Protein AF-A0A536W7K6-F1 (afdb_monomer_lite)

Radius of gyration: 17.2 Å; chains: 1; bounding box: 41×28×46 Å

pLDDT: mean 93.37, std 6.28, range [61.53, 98.12]

Structure (mmCIF, N/CA/C/O backbone):
data_AF-A0A536W7K6-F1
#
_entry.id   AF-A0A536W7K6-F1
#
loop_
_atom_site.group_PDB
_atom_site.id
_atom_site.type_symbol
_atom_site.label_atom_id
_atom_site.label_alt_id
_atom_site.label_comp_id
_atom_site.label_asym_id
_atom_site.label_entity_id
_atom_site.label_seq_id
_atom_site.pdbx_PDB_ins_code
_atom_site.Cartn_x
_atom_site.Cartn_y
_atom_site.Cartn_z
_atom_site.occupancy
_atom_site.B_iso_or_equiv
_atom_site.auth_seq_id
_atom_site.auth_comp_id
_atom_site.auth_asym_id
_atom_site.auth_atom_id
_atom_site.pdbx_PDB_model_num
ATOM 1 N N . HIS A 1 1 ? -2.078 0.743 6.842 1.00 94.00 1 HIS A N 1
ATOM 2 C CA . HIS A 1 1 ? -2.054 1.680 5.688 1.00 94.00 1 HIS A CA 1
ATOM 3 C C . HIS A 1 1 ? -2.053 0.943 4.348 1.00 94.00 1 HIS A C 1
ATOM 5 O O . HIS A 1 1 ? -0.977 0.679 3.821 1.00 94.00 1 HIS A O 1
ATOM 11 N N . PRO A 1 2 ? -3.224 0.587 3.786 1.00 92.44 2 PRO A N 1
ATOM 12 C CA . PRO A 1 2 ? -3.302 -0.303 2.617 1.00 92.44 2 PRO A CA 1
ATOM 13 C C . PRO A 1 2 ? -2.563 0.212 1.373 1.00 92.44 2 PRO A C 1
ATOM 15 O O . PRO A 1 2 ? -1.829 -0.543 0.748 1.00 92.44 2 PRO A O 1
ATOM 18 N N . ILE A 1 3 ? -2.690 1.505 1.054 1.00 95.25 3 ILE A N 1
ATOM 19 C CA . ILE A 1 3 ? -2.043 2.106 -0.127 1.00 95.25 3 ILE A CA 1
ATOM 20 C C . ILE A 1 3 ? -0.514 2.079 -0.001 1.00 95.25 3 ILE A C 1
ATOM 22 O O . ILE A 1 3 ? 0.168 1.642 -0.921 1.00 95.25 3 ILE A O 1
ATOM 26 N N . LEU A 1 4 ? 0.031 2.501 1.146 1.00 97.50 4 LEU A N 1
ATOM 27 C CA . LEU A 1 4 ? 1.482 2.508 1.363 1.00 97.50 4 LEU A CA 1
ATOM 28 C C . LEU A 1 4 ? 2.072 1.096 1.337 1.00 97.50 4 LEU A C 1
ATOM 30 O O . LEU A 1 4 ? 3.132 0.903 0.756 1.00 97.50 4 LEU A O 1
ATOM 34 N N . TRP A 1 5 ? 1.378 0.099 1.892 1.00 97.62 5 TRP A N 1
ATOM 35 C CA . TRP A 1 5 ? 1.808 -1.295 1.751 1.00 97.62 5 TRP A CA 1
ATOM 36 C C . TRP A 1 5 ? 1.745 -1.786 0.305 1.00 97.62 5 TRP A C 1
ATOM 38 O O . TRP A 1 5 ? 2.654 -2.494 -0.115 1.00 97.62 5 TRP A O 1
ATOM 48 N N . GLY A 1 6 ? 0.740 -1.371 -0.473 1.00 96.50 6 GLY A N 1
ATOM 49 C CA . GLY A 1 6 ? 0.689 -1.643 -1.911 1.00 96.50 6 GLY A CA 1
ATOM 50 C C . GLY A 1 6 ? 1.916 -1.100 -2.648 1.00 96.50 6 GLY A C 1
ATOM 51 O O . GLY A 1 6 ? 2.555 -1.836 -3.393 1.00 96.50 6 GLY A O 1
ATOM 52 N N . ILE A 1 7 ? 2.301 0.151 -2.372 1.00 97.69 7 ILE A N 1
ATOM 53 C CA . ILE A 1 7 ? 3.499 0.780 -2.951 1.00 97.69 7 ILE A CA 1
ATOM 54 C C . ILE A 1 7 ? 4.777 0.080 -2.473 1.00 97.69 7 ILE A C 1
ATOM 56 O O . ILE A 1 7 ? 5.655 -0.194 -3.283 1.00 97.69 7 ILE A O 1
ATOM 60 N N . ALA A 1 8 ? 4.885 -0.239 -1.181 1.00 97.88 8 ALA A N 1
ATOM 61 C CA . ALA A 1 8 ? 6.055 -0.915 -0.626 1.00 97.88 8 ALA A CA 1
ATOM 62 C C . ALA A 1 8 ? 6.261 -2.303 -1.255 1.00 97.88 8 ALA A C 1
ATOM 64 O O . ALA A 1 8 ? 7.363 -2.621 -1.691 1.00 97.88 8 ALA A O 1
ATOM 65 N N . LEU A 1 9 ? 5.201 -3.112 -1.357 1.00 97.06 9 LEU A N 1
ATOM 66 C CA . LEU A 1 9 ? 5.263 -4.439 -1.976 1.00 97.06 9 LEU A CA 1
ATOM 67 C C . LEU A 1 9 ? 5.579 -4.351 -3.472 1.00 97.06 9 LEU A C 1
ATOM 69 O O . LEU A 1 9 ? 6.441 -5.081 -3.956 1.00 97.06 9 LEU A O 1
ATOM 73 N N . TRP A 1 10 ? 4.934 -3.428 -4.189 1.00 95.75 10 TRP A N 1
ATOM 74 C CA . TRP A 1 10 ? 5.232 -3.156 -5.595 1.00 95.75 10 TRP A CA 1
ATOM 75 C C . TRP A 1 10 ? 6.708 -2.792 -5.791 1.00 95.75 10 TRP A C 1
ATOM 77 O O . TRP A 1 10 ? 7.388 -3.428 -6.595 1.00 95.75 10 TRP A O 1
ATOM 87 N N . ALA A 1 11 ? 7.224 -1.836 -5.016 1.00 96.81 11 ALA A N 1
ATOM 88 C CA . ALA A 1 11 ? 8.609 -1.392 -5.104 1.00 96.81 11 ALA A CA 1
ATOM 89 C C . ALA A 1 11 ? 9.596 -2.518 -4.762 1.00 96.81 11 ALA A C 1
ATOM 91 O O . ALA A 1 11 ? 10.586 -2.697 -5.465 1.00 96.81 11 ALA A O 1
ATOM 92 N N . ALA A 1 12 ? 9.309 -3.317 -3.730 1.00 96.56 12 ALA A N 1
ATOM 93 C CA . ALA A 1 12 ? 10.141 -4.455 -3.349 1.00 96.56 12 ALA A CA 1
ATOM 94 C C . ALA A 1 12 ? 10.234 -5.503 -4.468 1.00 96.56 12 ALA A C 1
ATOM 96 O O . ALA A 1 12 ? 11.331 -5.936 -4.809 1.00 96.56 12 ALA A O 1
ATOM 97 N N . VAL A 1 13 ? 9.104 -5.874 -5.081 1.00 95.12 13 VAL A N 1
ATOM 98 C CA . VAL A 1 13 ? 9.093 -6.832 -6.199 1.00 95.12 13 VAL A CA 1
ATOM 99 C C . VAL A 1 13 ? 9.867 -6.284 -7.400 1.00 95.12 13 VAL A C 1
ATOM 101 O O . VAL A 1 13 ? 10.648 -7.018 -8.004 1.00 95.12 13 VAL A O 1
ATOM 104 N N . HIS A 1 14 ? 9.723 -4.996 -7.723 1.00 92.94 14 HIS A N 1
ATOM 105 C CA . HIS A 1 14 ? 10.470 -4.382 -8.827 1.00 92.94 14 HIS A CA 1
ATOM 106 C C . HIS A 1 14 ? 11.972 -4.347 -8.558 1.00 92.94 14 HIS A C 1
ATOM 108 O O . HIS A 1 14 ? 12.757 -4.620 -9.462 1.00 92.94 14 HIS A O 1
ATOM 114 N N . LEU A 1 15 ? 12.366 -4.082 -7.313 1.00 94.19 15 LEU A N 1
ATOM 115 C CA . LEU A 1 15 ? 13.763 -4.087 -6.907 1.00 94.19 15 LEU A CA 1
ATOM 116 C C . LEU A 1 15 ? 14.388 -5.485 -7.008 1.00 94.19 15 LEU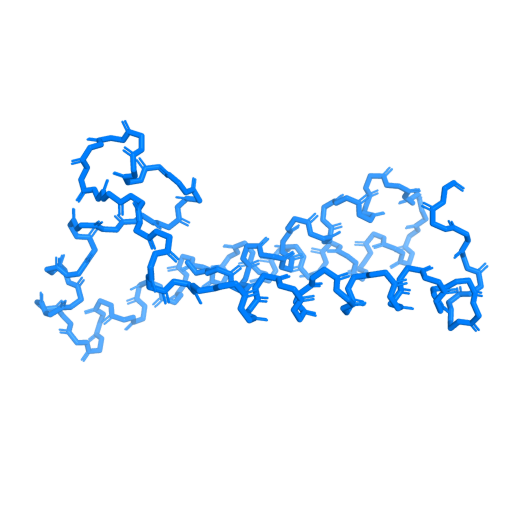 A C 1
ATOM 118 O O . LEU A 1 15 ? 15.517 -5.622 -7.460 1.00 94.19 15 LEU A O 1
ATOM 122 N N . ILE A 1 16 ? 13.644 -6.530 -6.639 1.00 92.50 16 ILE A N 1
ATOM 123 C CA . ILE A 1 16 ? 14.083 -7.924 -6.813 1.00 92.50 16 ILE A CA 1
ATOM 124 C C . ILE A 1 16 ? 14.190 -8.281 -8.304 1.00 92.50 16 ILE A C 1
ATOM 126 O O . ILE A 1 16 ? 15.082 -9.025 -8.702 1.00 92.50 16 ILE A O 1
ATOM 130 N N . SER A 1 17 ? 13.301 -7.738 -9.138 1.00 89.25 17 SER A N 1
ATOM 131 C CA . SER A 1 17 ? 13.237 -8.058 -10.571 1.00 89.25 17 SER A CA 1
ATOM 132 C C . SER A 1 17 ? 14.290 -7.330 -11.419 1.00 89.25 17 SER A C 1
ATOM 134 O O . SER A 1 17 ? 14.520 -7.711 -12.567 1.00 89.25 17 SER A O 1
ATOM 136 N N . ARG A 1 18 ? 14.915 -6.263 -10.902 1.00 83.12 18 ARG A N 1
ATOM 137 C CA . ARG A 1 18 ? 15.836 -5.387 -11.644 1.00 83.12 18 ARG A CA 1
ATOM 138 C C . ARG A 1 18 ? 17.085 -5.075 -10.822 1.00 83.12 18 ARG A C 1
ATOM 140 O O . ARG A 1 18 ? 17.005 -4.427 -9.787 1.00 83.12 18 ARG A O 1
ATOM 147 N N . GLY A 1 19 ? 18.252 -5.470 -11.329 1.00 81.12 19 GLY A N 1
ATOM 148 C CA . GLY A 1 19 ? 19.546 -5.272 -10.659 1.00 81.12 19 GLY A CA 1
ATOM 149 C C . GLY A 1 19 ? 20.317 -4.005 -11.048 1.00 81.12 19 GLY A C 1
ATOM 150 O O . GLY A 1 19 ? 21.511 -3.932 -10.773 1.00 81.12 19 GLY A O 1
ATOM 151 N N . ASP A 1 20 ? 19.697 -3.039 -11.732 1.00 90.81 20 ASP A N 1
ATOM 152 C CA . ASP A 1 20 ? 20.381 -1.820 -12.179 1.00 90.81 20 ASP A CA 1
ATOM 153 C C . ASP A 1 20 ? 20.273 -0.660 -11.170 1.00 90.81 20 ASP A C 1
ATOM 155 O O . ASP A 1 20 ? 19.341 -0.572 -10.367 1.00 90.81 20 ASP A O 1
ATOM 159 N N . THR A 1 21 ? 21.234 0.264 -11.228 1.00 94.56 21 THR A N 1
ATOM 160 C CA . THR A 1 21 ? 21.335 1.389 -10.286 1.00 94.56 21 THR A CA 1
ATOM 161 C C . THR A 1 21 ? 20.137 2.337 -10.351 1.00 94.56 21 THR A C 1
ATOM 163 O O . THR A 1 21 ? 19.733 2.876 -9.321 1.00 94.56 21 THR A O 1
ATOM 166 N N . ALA A 1 22 ? 19.548 2.549 -11.533 1.00 93.00 22 ALA A N 1
ATOM 167 C CA . ALA A 1 22 ? 18.400 3.443 -11.670 1.00 93.00 22 ALA A CA 1
ATOM 168 C C . ALA A 1 22 ? 17.172 2.849 -10.965 1.00 93.00 22 ALA A C 1
ATOM 170 O O . ALA A 1 22 ? 16.514 3.540 -10.185 1.00 93.00 22 ALA A O 1
ATOM 171 N N . SER A 1 23 ? 16.929 1.551 -11.160 1.00 91.88 23 SER A N 1
ATOM 172 C CA . SER A 1 23 ? 15.906 0.788 -10.442 1.00 91.88 23 SER A CA 1
ATOM 173 C C . SER A 1 23 ? 16.142 0.805 -8.929 1.00 91.88 23 SER A C 1
ATOM 175 O O . SER A 1 23 ? 15.203 1.042 -8.168 1.00 91.88 23 SER A O 1
ATOM 177 N N . LEU A 1 24 ? 17.392 0.638 -8.480 1.00 95.44 24 LEU A N 1
ATOM 178 C CA . LEU A 1 24 ? 17.743 0.697 -7.059 1.00 95.44 24 LEU A CA 1
ATOM 179 C C . LEU A 1 24 ? 17.370 2.038 -6.423 1.00 95.44 24 LEU A C 1
ATOM 181 O O . LEU A 1 24 ? 16.753 2.061 -5.360 1.00 95.44 24 LEU A O 1
ATOM 185 N N . ILE A 1 25 ? 17.707 3.152 -7.073 1.00 96.88 25 ILE A N 1
ATOM 186 C CA . ILE A 1 25 ? 17.399 4.491 -6.558 1.00 96.88 25 ILE A CA 1
ATOM 187 C C . ILE A 1 25 ? 15.887 4.733 -6.572 1.00 96.88 25 ILE A C 1
ATOM 189 O O . ILE A 1 25 ? 15.321 5.163 -5.566 1.00 96.88 25 ILE A O 1
ATOM 193 N N . PHE A 1 26 ? 15.224 4.438 -7.692 1.00 95.44 26 PHE A N 1
ATOM 194 C CA . PHE A 1 26 ? 13.802 4.711 -7.869 1.00 95.44 26 PHE A CA 1
ATOM 195 C C . PHE A 1 26 ? 12.939 3.854 -6.934 1.00 95.44 26 PHE A C 1
ATOM 197 O O . PHE A 1 26 ? 12.251 4.384 -6.059 1.00 95.44 26 PHE A O 1
ATOM 204 N N . PHE A 1 27 ? 13.007 2.527 -7.058 1.00 96.56 27 PHE A N 1
ATOM 205 C CA . PHE A 1 27 ? 12.191 1.625 -6.245 1.00 96.56 27 PHE A CA 1
ATOM 206 C C . PHE A 1 27 ? 12.662 1.586 -4.793 1.00 96.56 27 PHE A C 1
ATOM 208 O O . PHE A 1 27 ? 11.827 1.552 -3.892 1.00 96.56 27 PHE A O 1
ATOM 215 N N . GLY A 1 28 ? 13.970 1.667 -4.533 1.00 97.25 28 GLY A N 1
ATOM 216 C CA . GLY A 1 28 ? 14.494 1.759 -3.169 1.00 97.25 28 GLY A CA 1
ATOM 217 C C . GLY A 1 28 ? 14.002 3.013 -2.445 1.00 97.25 28 GLY A C 1
ATOM 218 O O . GLY A 1 28 ? 13.558 2.923 -1.299 1.00 97.25 28 GLY A O 1
ATOM 219 N N . GLY A 1 29 ? 13.979 4.164 -3.124 1.00 97.88 29 GLY A N 1
ATOM 220 C CA . GLY A 1 29 ? 13.411 5.402 -2.587 1.00 97.88 29 GLY A CA 1
ATOM 221 C C . GLY A 1 29 ? 11.927 5.264 -2.238 1.00 97.88 29 GLY A C 1
ATOM 222 O O . GLY A 1 29 ? 11.522 5.601 -1.123 1.00 97.88 29 GLY A O 1
ATOM 223 N N . PHE A 1 30 ? 11.122 4.702 -3.146 1.00 98.06 30 PHE A N 1
ATOM 224 C CA . PHE A 1 30 ? 9.703 4.434 -2.882 1.00 98.06 30 PHE A CA 1
ATOM 225 C C . PHE A 1 30 ? 9.488 3.433 -1.747 1.00 98.06 30 PHE A C 1
ATOM 227 O O . PHE A 1 30 ? 8.608 3.648 -0.914 1.00 98.06 30 PHE A O 1
ATOM 234 N N . LEU A 1 31 ? 10.292 2.370 -1.677 1.00 97.94 31 LEU A N 1
ATOM 235 C CA . LEU A 1 31 ? 10.213 1.365 -0.621 1.00 97.94 31 LEU A CA 1
ATOM 236 C C . LEU A 1 31 ? 10.500 1.987 0.749 1.00 97.94 31 LEU A C 1
ATOM 238 O O . LEU A 1 31 ? 9.707 1.816 1.675 1.00 97.94 31 LEU A O 1
ATOM 242 N N . LEU A 1 32 ? 11.590 2.752 0.864 1.00 98.12 32 LEU A N 1
ATOM 243 C CA . LEU A 1 32 ? 11.955 3.452 2.096 1.00 98.12 32 LEU A CA 1
ATOM 244 C C . LEU A 1 32 ? 10.874 4.451 2.510 1.00 98.12 32 LEU A C 1
ATOM 246 O O . LEU A 1 32 ? 10.452 4.451 3.669 1.00 98.12 32 LEU A O 1
ATOM 250 N N . LEU A 1 33 ? 10.395 5.270 1.571 1.00 98.06 33 LEU A N 1
ATOM 251 C CA . LEU A 1 33 ? 9.349 6.255 1.827 1.00 98.06 33 LEU A CA 1
ATOM 252 C C . LEU A 1 33 ? 8.051 5.586 2.289 1.00 98.06 33 LEU A C 1
ATOM 254 O O . LEU A 1 33 ? 7.469 6.004 3.288 1.00 98.06 33 LEU A O 1
ATOM 258 N N . ALA A 1 34 ? 7.599 4.547 1.588 1.00 98.06 34 ALA A N 1
ATOM 259 C CA . ALA A 1 34 ? 6.336 3.886 1.878 1.00 98.06 34 ALA A CA 1
ATOM 260 C C . ALA A 1 34 ? 6.386 3.113 3.201 1.00 98.06 34 ALA A C 1
ATOM 262 O O . ALA A 1 34 ? 5.498 3.290 4.038 1.00 98.06 34 ALA A O 1
ATOM 263 N N . ALA A 1 35 ? 7.442 2.325 3.433 1.00 97.31 35 ALA A N 1
ATOM 264 C CA . ALA A 1 35 ? 7.614 1.563 4.667 1.00 97.31 35 ALA A CA 1
ATOM 265 C C . ALA A 1 35 ? 7.705 2.491 5.888 1.00 97.31 35 ALA A C 1
ATOM 267 O O . ALA A 1 35 ? 6.938 2.336 6.843 1.00 97.31 35 ALA A O 1
ATOM 268 N N . SER A 1 36 ? 8.562 3.515 5.827 1.00 97.94 36 SER A N 1
ATOM 269 C CA . SER A 1 36 ? 8.714 4.504 6.905 1.00 97.94 36 SER A CA 1
ATOM 270 C C . SER A 1 36 ? 7.449 5.345 7.090 1.00 97.94 36 SER A C 1
ATOM 272 O O . SER A 1 36 ? 7.053 5.660 8.215 1.00 97.94 36 SER A O 1
ATOM 274 N N . GLY A 1 37 ? 6.787 5.679 5.981 1.00 97.50 37 GLY A N 1
ATOM 275 C CA . GLY A 1 37 ? 5.560 6.462 5.942 1.00 97.50 37 GLY A CA 1
ATOM 276 C C . GLY A 1 37 ? 4.431 5.822 6.738 1.00 97.50 37 GLY A C 1
ATOM 277 O O . GLY A 1 37 ? 3.706 6.540 7.421 1.00 97.50 37 GLY A O 1
ATOM 278 N N . THR A 1 38 ? 4.324 4.488 6.740 1.00 96.62 38 THR A N 1
ATOM 279 C CA . THR A 1 38 ? 3.301 3.795 7.539 1.00 96.62 38 THR A CA 1
ATOM 280 C C . THR A 1 38 ? 3.434 4.088 9.037 1.00 96.62 38 THR A C 1
ATOM 282 O O . THR A 1 38 ? 2.469 4.492 9.685 1.00 96.62 38 THR A O 1
ATOM 285 N N . VAL A 1 39 ? 4.652 3.980 9.575 1.00 96.31 39 VAL A N 1
ATOM 286 C CA . VAL A 1 39 ? 4.951 4.222 10.993 1.00 96.31 39 VAL A CA 1
ATOM 287 C C . VAL A 1 39 ? 4.820 5.705 11.332 1.00 96.31 39 VAL A C 1
ATOM 289 O O . VAL A 1 39 ? 4.281 6.069 12.379 1.00 96.31 39 VAL A O 1
ATOM 292 N N . LEU A 1 40 ? 5.301 6.584 10.450 1.00 97.25 40 LEU A N 1
ATOM 293 C CA . LEU A 1 40 ? 5.231 8.024 10.672 1.00 97.25 40 LEU A CA 1
ATOM 294 C C . LEU A 1 40 ? 3.783 8.531 10.654 1.00 97.25 40 LEU A C 1
ATOM 296 O O . LEU A 1 40 ? 3.427 9.388 11.463 1.00 97.25 40 LEU A O 1
ATOM 300 N N . GLN A 1 41 ? 2.934 7.985 9.779 1.00 96.50 41 GLN A N 1
ATOM 301 C CA . GLN A 1 41 ? 1.510 8.308 9.752 1.00 96.50 41 GLN A CA 1
ATOM 302 C C . GLN A 1 41 ? 0.794 7.857 11.024 1.00 96.50 41 GLN A C 1
ATOM 304 O O . GLN A 1 41 ? -0.000 8.635 11.547 1.00 96.50 41 GLN A O 1
ATOM 309 N N . ASP A 1 42 ? 1.095 6.668 11.554 1.00 95.94 42 ASP A N 1
ATOM 310 C CA . ASP A 1 42 ? 0.527 6.214 12.831 1.00 95.94 42 ASP A CA 1
ATOM 311 C C . ASP A 1 42 ? 0.915 7.151 13.976 1.00 95.94 42 ASP A C 1
ATOM 313 O O . ASP A 1 42 ? 0.048 7.635 14.700 1.00 95.94 42 ASP A O 1
ATOM 317 N N . ARG A 1 43 ? 2.203 7.502 14.083 1.00 96.25 43 ARG A N 1
ATOM 318 C CA . ARG A 1 43 ? 2.690 8.460 15.092 1.00 96.25 43 ARG A CA 1
ATOM 319 C C . ARG A 1 43 ? 2.035 9.830 14.955 1.00 96.25 43 ARG A C 1
ATOM 321 O O . ARG A 1 43 ? 1.729 10.477 15.953 1.00 96.25 43 ARG A O 1
ATOM 328 N N . ARG A 1 44 ? 1.838 10.297 13.721 1.00 96.75 44 ARG A N 1
ATOM 329 C CA . ARG A 1 44 ? 1.163 11.570 13.457 1.00 96.75 44 ARG A CA 1
ATOM 330 C C . ARG A 1 44 ? -0.305 11.504 13.882 1.00 96.75 44 ARG A C 1
ATOM 332 O O . ARG A 1 44 ? -0.779 12.449 14.501 1.00 96.75 44 ARG A O 1
ATOM 339 N N . LYS A 1 45 ? -1.020 10.420 13.568 1.00 95.75 45 LYS A N 1
ATOM 340 C CA . LYS A 1 45 ? -2.430 10.242 13.953 1.00 95.75 45 LYS A CA 1
ATOM 341 C C . LYS A 1 45 ? -2.598 10.152 15.465 1.00 95.75 45 LYS A C 1
ATOM 343 O O . LYS A 1 45 ? -3.443 10.858 15.999 1.00 95.75 45 LYS A O 1
ATOM 348 N N . ASP A 1 46 ? -1.739 9.401 16.145 1.00 95.81 46 ASP A N 1
ATOM 349 C CA . ASP A 1 46 ? -1.726 9.333 17.609 1.00 95.81 46 ASP A CA 1
ATOM 350 C C . ASP A 1 46 ? -1.554 10.726 18.239 1.00 95.81 46 ASP A C 1
ATOM 352 O O . ASP A 1 46 ? -2.294 11.101 19.139 1.00 95.81 46 ASP A O 1
ATOM 356 N N . ARG A 1 47 ? -0.676 11.570 17.684 1.00 96.38 47 ARG A N 1
ATOM 357 C CA . ARG A 1 47 ? -0.508 12.958 18.155 1.00 96.38 47 ARG A CA 1
ATOM 358 C C . ARG A 1 47 ? -1.690 13.881 17.846 1.00 96.38 47 ARG A C 1
ATOM 360 O O . ARG A 1 47 ? -1.925 14.810 18.607 1.00 96.38 47 ARG A O 1
ATOM 367 N N . MET A 1 48 ? -2.379 13.687 16.720 1.00 96.81 48 MET A N 1
ATOM 368 C CA . MET A 1 48 ? -3.444 14.597 16.266 1.00 96.81 48 MET A CA 1
ATOM 369 C C . MET A 1 48 ? -4.812 14.281 16.875 1.00 96.81 48 MET A C 1
ATOM 371 O O . MET A 1 48 ? -5.559 15.207 17.164 1.00 96.81 48 MET A O 1
ATOM 375 N N . ILE A 1 49 ? -5.155 12.997 17.024 1.00 95.25 49 ILE A N 1
ATOM 376 C CA . ILE A 1 49 ? -6.486 12.559 17.485 1.00 95.25 49 ILE A CA 1
ATOM 377 C C . ILE A 1 49 ? -6.429 11.611 18.698 1.00 95.25 49 ILE A C 1
ATOM 379 O O . ILE A 1 49 ? -7.471 11.172 19.177 1.00 95.25 49 ILE A O 1
ATOM 383 N N . GLY A 1 50 ? -5.232 11.304 19.217 1.00 94.12 50 GLY A N 1
ATOM 384 C CA . GLY A 1 50 ? -5.020 10.687 20.530 1.00 94.12 50 GLY A CA 1
ATOM 385 C C . GLY A 1 50 ? -5.870 9.450 20.792 1.00 94.12 50 GLY A C 1
ATOM 386 O O . GLY A 1 50 ? -5.741 8.428 20.118 1.00 94.12 50 GLY A O 1
ATOM 387 N N . VAL A 1 51 ? -6.758 9.562 21.781 1.00 95.75 51 VAL A N 1
ATOM 388 C CA . VAL A 1 51 ? -7.601 8.467 22.284 1.00 95.75 51 VAL A CA 1
ATOM 389 C C . VAL A 1 51 ? -8.425 7.802 21.178 1.00 95.75 51 VAL A C 1
ATOM 391 O O . VAL A 1 51 ? -8.548 6.577 21.170 1.00 95.75 51 VAL A O 1
ATOM 394 N N . ASP A 1 52 ? -8.950 8.566 20.219 1.00 95.88 52 ASP A N 1
ATOM 395 C CA . ASP A 1 52 ? -9.754 7.999 19.130 1.00 95.88 52 ASP A CA 1
ATOM 396 C C . ASP A 1 52 ? -8.897 7.160 18.177 1.00 95.88 52 ASP A C 1
ATOM 398 O O . ASP A 1 52 ? -9.308 6.075 17.752 1.00 95.88 52 ASP A O 1
ATOM 402 N N . TRP A 1 53 ? -7.663 7.602 17.906 1.00 96.19 53 TRP A N 1
ATOM 403 C CA . TRP A 1 53 ? -6.701 6.786 17.168 1.00 96.19 53 TRP A CA 1
ATOM 404 C C . TRP A 1 53 ? -6.339 5.520 17.935 1.00 96.19 53 TRP A C 1
ATOM 406 O O . TRP A 1 53 ? -6.316 4.445 17.343 1.00 96.19 53 TRP A O 1
ATOM 416 N N . GLN A 1 54 ? -6.100 5.617 19.243 1.00 95.00 54 GLN A N 1
ATOM 417 C CA . GLN A 1 54 ? -5.749 4.460 20.067 1.00 95.00 54 GLN A CA 1
ATOM 418 C C . GLN A 1 54 ? -6.863 3.410 20.077 1.00 95.00 54 GLN A C 1
ATOM 420 O O . GLN A 1 54 ? -6.585 2.228 19.872 1.00 95.00 54 GLN A O 1
ATOM 425 N N . ARG A 1 55 ? -8.131 3.824 20.212 1.00 95.62 55 ARG A N 1
ATOM 426 C CA . ARG A 1 55 ? -9.288 2.916 20.101 1.00 95.62 55 ARG A CA 1
ATOM 427 C C . ARG A 1 55 ? -9.326 2.201 18.748 1.00 95.62 55 ARG A C 1
ATOM 429 O O . ARG A 1 55 ? -9.528 0.989 18.699 1.00 95.62 55 ARG A O 1
ATOM 436 N N . PHE A 1 56 ? -9.081 2.922 17.656 1.00 94.62 56 PHE A N 1
ATOM 437 C CA . PHE A 1 56 ? -9.002 2.332 16.318 1.00 94.62 56 PHE A CA 1
ATOM 438 C C . PHE A 1 56 ? -7.790 1.393 16.152 1.00 94.62 56 PHE A C 1
ATOM 440 O O . PHE A 1 56 ? -7.899 0.308 15.578 1.00 94.62 56 PHE A O 1
ATOM 447 N N . ALA A 1 57 ? -6.626 1.764 16.682 1.00 94.69 57 ALA A N 1
ATOM 448 C CA . ALA A 1 57 ? -5.395 0.982 16.589 1.00 94.69 57 ALA A CA 1
ATOM 449 C C . ALA A 1 57 ? -5.476 -0.351 17.35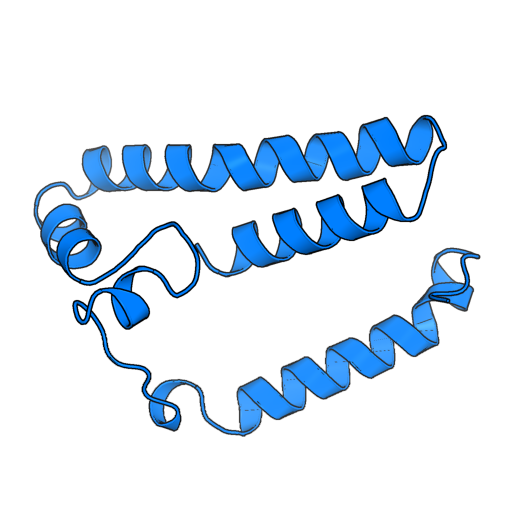8 1.00 94.69 57 ALA A C 1
ATOM 451 O O . ALA A 1 57 ? -4.876 -1.345 16.944 1.00 94.69 57 ALA A O 1
ATOM 452 N N . VAL A 1 58 ? -6.271 -0.421 18.433 1.00 94.88 58 VAL A N 1
ATOM 453 C CA . VAL A 1 58 ? -6.507 -1.662 19.195 1.00 94.88 58 VAL A CA 1
ATOM 454 C C . VAL A 1 58 ? -7.220 -2.737 18.367 1.00 94.88 58 VAL A C 1
ATOM 456 O O . VAL A 1 58 ? -6.987 -3.923 18.596 1.00 94.88 58 VAL A O 1
ATOM 459 N N . THR A 1 59 ? -8.023 -2.364 17.370 1.00 95.38 59 THR A N 1
ATOM 460 C CA . THR A 1 59 ? -8.733 -3.322 16.496 1.00 95.38 59 THR A CA 1
ATOM 461 C C . THR A 1 59 ? -8.080 -3.475 15.125 1.00 95.38 59 THR A C 1
ATOM 463 O O . THR A 1 59 ? -8.493 -4.304 14.324 1.00 95.38 59 THR A O 1
ATOM 466 N N . THR A 1 60 ? -7.019 -2.724 14.832 1.00 94.44 60 THR A N 1
ATOM 467 C CA . THR A 1 60 ? -6.326 -2.779 13.541 1.00 94.44 60 THR A CA 1
ATOM 468 C C . THR A 1 60 ? -4.838 -3.092 13.701 1.00 94.44 60 THR A C 1
ATOM 470 O O . THR A 1 60 ? -4.320 -3.309 14.799 1.00 94.44 60 THR A O 1
ATOM 473 N N . SER A 1 61 ? -4.132 -3.227 12.581 1.00 95.25 61 SER A N 1
ATOM 474 C CA . SER A 1 61 ? -2.683 -3.414 12.570 1.00 95.25 61 SER A CA 1
ATOM 475 C C . SER A 1 61 ? -2.069 -2.648 11.413 1.00 95.25 61 SER A C 1
ATOM 477 O O . SER A 1 61 ? -2.658 -2.566 10.331 1.00 95.25 61 SER A O 1
ATOM 479 N N . ASN A 1 62 ? -0.865 -2.117 11.629 1.00 95.31 62 ASN A N 1
ATOM 480 C CA . ASN A 1 62 ? -0.085 -1.577 10.532 1.00 95.31 62 ASN A CA 1
ATOM 481 C C . ASN A 1 62 ? 0.384 -2.694 9.591 1.00 95.31 62 ASN A C 1
ATOM 483 O O . ASN A 1 62 ? 0.327 -2.520 8.378 1.00 95.31 62 ASN A O 1
ATOM 487 N N . PHE A 1 63 ? 0.802 -3.843 10.133 1.00 94.81 63 PHE A N 1
ATOM 488 C CA . PHE A 1 63 ? 1.214 -4.983 9.316 1.00 94.81 63 PHE A CA 1
ATOM 489 C C . PHE A 1 63 ? -0.016 -5.630 8.651 1.00 94.81 63 PHE A C 1
ATOM 491 O O . PHE A 1 63 ? -0.992 -5.914 9.362 1.00 94.81 63 PHE A O 1
ATOM 498 N N . PRO A 1 64 ? -0.004 -5.870 7.324 1.00 93.38 64 PRO A N 1
ATOM 499 C CA . PRO A 1 64 ? -1.153 -6.405 6.603 1.00 93.38 64 PRO A CA 1
ATOM 500 C C . PRO A 1 64 ? -1.665 -7.700 7.237 1.00 93.38 64 PRO A C 1
ATOM 502 O O . PRO A 1 64 ? -0.884 -8.578 7.592 1.00 93.38 64 PRO A O 1
ATOM 505 N N . PHE A 1 65 ? -2.985 -7.798 7.405 1.00 93.88 65 PHE A N 1
ATOM 506 C CA . PHE A 1 65 ? -3.704 -8.965 7.942 1.00 93.88 65 PHE A CA 1
ATOM 507 C C . PHE A 1 65 ? -3.364 -9.399 9.381 1.00 93.88 65 PHE A C 1
ATOM 509 O O . PHE A 1 65 ? -4.089 -10.216 9.941 1.00 93.88 65 PHE A O 1
ATOM 516 N N . ALA A 1 66 ? -2.356 -8.822 10.043 1.00 95.44 66 ALA A N 1
ATOM 517 C CA . ALA A 1 66 ? -1.946 -9.247 11.384 1.00 95.44 66 ALA A CA 1
ATOM 518 C C . ALA A 1 66 ? -3.062 -9.123 12.437 1.00 95.44 66 ALA A C 1
ATOM 520 O O . ALA A 1 66 ? -3.204 -10.007 13.272 1.00 95.44 66 ALA A O 1
ATOM 521 N N . ALA A 1 67 ? -3.894 -8.077 12.384 1.00 95.56 67 ALA A N 1
ATOM 522 C CA . ALA A 1 67 ? -5.036 -7.948 13.299 1.00 95.56 67 ALA A CA 1
ATOM 523 C C . ALA A 1 67 ? -6.106 -9.035 13.084 1.00 95.56 67 ALA A C 1
ATOM 525 O O . ALA A 1 67 ? -6.765 -9.421 14.043 1.00 95.56 67 ALA A O 1
ATOM 526 N N . ILE A 1 68 ? -6.248 -9.547 11.857 1.00 94.94 68 ILE A N 1
ATOM 527 C CA . ILE A 1 68 ? -7.176 -10.641 11.539 1.00 94.94 68 ILE A CA 1
ATOM 528 C C . ILE A 1 68 ? -6.613 -11.964 12.055 1.00 94.94 68 ILE A C 1
ATOM 530 O O . ILE A 1 68 ? -7.309 -12.700 12.744 1.00 94.94 68 ILE A O 1
ATOM 534 N N . ILE A 1 69 ? -5.326 -12.223 11.805 1.00 95.88 69 ILE A N 1
ATOM 535 C CA . ILE A 1 69 ? -4.624 -13.415 12.310 1.00 95.88 69 ILE A CA 1
ATOM 536 C C . ILE A 1 69 ? -4.660 -13.465 13.846 1.00 95.88 69 ILE A C 1
ATOM 538 O O . ILE A 1 69 ? -4.821 -14.528 14.431 1.00 95.88 69 ILE A O 1
ATOM 542 N N . GLN A 1 70 ? -4.548 -12.308 14.503 1.00 95.56 70 GLN A N 1
ATOM 543 C CA . GLN A 1 70 ? -4.626 -12.173 15.961 1.00 95.56 70 GLN A CA 1
ATOM 544 C C . GLN A 1 70 ? -6.062 -12.211 16.518 1.00 95.56 70 GLN A C 1
ATOM 546 O O . GLN A 1 70 ? -6.234 -12.084 17.726 1.00 95.56 70 GLN A O 1
ATOM 551 N N . GLY A 1 71 ? -7.095 -12.305 15.673 1.00 94.69 71 GLY A N 1
ATOM 552 C CA . GLY A 1 71 ? -8.499 -12.290 16.099 1.00 94.69 71 GLY A CA 1
ATOM 553 C C . GLY A 1 71 ? -9.006 -10.942 16.632 1.00 94.69 71 GLY A C 1
ATOM 554 O O . GLY A 1 71 ? -10.107 -10.874 17.169 1.00 94.69 71 GLY A O 1
ATOM 555 N N . ARG A 1 72 ? -8.235 -9.855 16.481 1.00 95.75 72 ARG A N 1
ATOM 556 C CA . ARG A 1 72 ? -8.642 -8.489 16.876 1.00 95.75 72 ARG A CA 1
ATOM 557 C C . ARG A 1 72 ? -9.574 -7.833 15.857 1.00 95.75 72 ARG A C 1
ATOM 559 O O . ARG A 1 72 ? -10.221 -6.839 16.175 1.00 95.75 72 ARG A O 1
ATOM 566 N N . ASN A 1 73 ? -9.611 -8.369 14.638 1.00 94.94 73 ASN A N 1
ATOM 567 C CA . ASN A 1 73 ? -10.508 -7.950 13.571 1.00 94.94 73 ASN A CA 1
ATOM 568 C C . ASN A 1 73 ? -10.987 -9.156 12.759 1.00 94.94 73 ASN A C 1
ATOM 570 O O . ASN A 1 73 ? -10.341 -10.200 12.745 1.00 94.94 73 ASN A O 1
ATOM 574 N N . GLN A 1 74 ? -12.079 -8.985 12.025 1.00 92.81 74 GLN A N 1
ATOM 575 C CA . GLN A 1 74 ? -12.641 -9.999 11.140 1.00 92.81 74 GLN A CA 1
ATOM 576 C C . GLN A 1 74 ? -12.670 -9.494 9.700 1.00 92.81 74 GLN A C 1
ATOM 578 O O . GLN A 1 74 ? -12.903 -8.315 9.439 1.00 92.81 74 GLN A O 1
ATOM 583 N N . PHE A 1 75 ? -12.413 -10.394 8.754 1.00 91.81 75 PHE A N 1
ATOM 584 C CA . PHE A 1 75 ? -12.537 -10.075 7.340 1.00 91.81 75 PHE A CA 1
ATOM 585 C C . PHE A 1 75 ? -14.011 -10.076 6.933 1.00 91.81 75 PHE A C 1
ATOM 587 O O . PHE A 1 75 ? -14.700 -11.082 7.092 1.00 91.81 75 PHE A O 1
ATOM 594 N N . ARG A 1 76 ? -14.473 -8.955 6.380 1.00 91.94 76 ARG A N 1
ATOM 595 C CA . ARG A 1 76 ? -15.853 -8.755 5.937 1.00 91.94 76 ARG A CA 1
ATOM 596 C C . ARG A 1 76 ? -15.872 -8.426 4.449 1.00 91.94 76 ARG A C 1
ATOM 598 O O . ARG A 1 76 ? -15.615 -7.297 4.037 1.00 91.94 76 ARG A O 1
ATOM 605 N N . PHE A 1 77 ? -16.097 -9.447 3.619 1.00 89.50 77 PHE A N 1
ATOM 606 C CA . PHE A 1 77 ? -16.071 -9.299 2.157 1.00 89.50 77 PHE A CA 1
ATOM 607 C C . PHE A 1 77 ? -17.184 -8.369 1.645 1.00 89.50 77 PHE A C 1
ATOM 609 O O . PHE A 1 77 ? -17.005 -7.661 0.654 1.00 89.50 77 PHE A O 1
ATOM 616 N N . ASP A 1 78 ? -18.310 -8.340 2.356 1.00 91.62 78 ASP A N 1
ATOM 617 C CA . ASP A 1 78 ? -19.447 -7.441 2.160 1.00 91.62 78 ASP A CA 1
ATO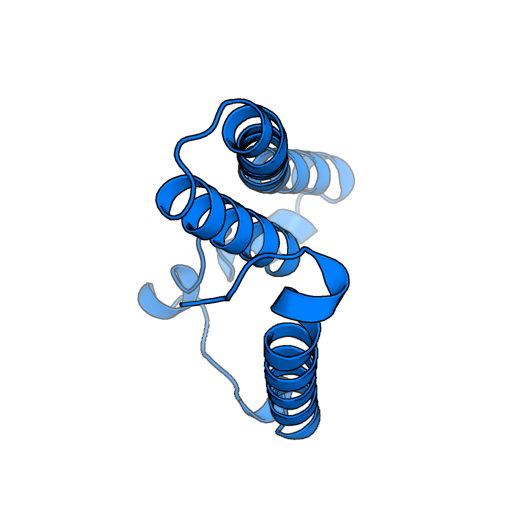M 618 C C . ASP A 1 78 ? -19.045 -5.956 2.178 1.00 91.62 78 ASP A C 1
ATOM 620 O O . ASP A 1 78 ? -19.562 -5.178 1.379 1.00 91.62 78 ASP A O 1
ATOM 624 N N . GLU A 1 79 ? -18.066 -5.561 2.997 1.00 90.00 79 GLU A N 1
ATOM 625 C CA . GLU A 1 79 ? -17.589 -4.169 3.074 1.00 90.00 79 GLU A CA 1
ATOM 626 C C . GLU A 1 79 ? -16.749 -3.750 1.851 1.00 90.00 79 GLU A C 1
ATOM 628 O O . GLU A 1 79 ? -16.722 -2.583 1.433 1.00 90.00 79 GLU A O 1
ATOM 633 N N . ILE A 1 80 ? -16.047 -4.708 1.243 1.00 89.44 80 ILE A N 1
ATOM 634 C CA . ILE A 1 80 ? -15.251 -4.472 0.036 1.00 89.44 80 ILE A CA 1
ATOM 635 C C . ILE A 1 80 ? -16.181 -4.443 -1.176 1.00 89.44 80 ILE A C 1
ATOM 637 O O . ILE A 1 80 ? -16.185 -3.458 -1.925 1.00 89.44 80 ILE A O 1
ATOM 641 N N . GLY A 1 81 ? -16.986 -5.497 -1.325 1.00 93.38 81 GLY A N 1
ATOM 642 C CA . GLY A 1 81 ? -17.876 -5.722 -2.454 1.00 93.38 81 GLY A CA 1
ATOM 643 C C . GLY A 1 81 ? -17.142 -6.118 -3.740 1.00 93.38 81 GLY A C 1
ATOM 644 O O . GLY A 1 81 ? -16.006 -5.712 -4.003 1.00 93.38 81 GLY A O 1
ATOM 645 N N . TRP A 1 82 ? -17.828 -6.879 -4.596 1.00 95.12 82 TRP A N 1
ATOM 646 C CA . TRP A 1 82 ? -17.277 -7.364 -5.868 1.00 95.12 82 TRP A CA 1
ATOM 647 C C . TRP A 1 82 ? -16.829 -6.245 -6.811 1.00 95.12 82 TRP A C 1
ATOM 649 O O . TRP A 1 82 ? -15.838 -6.410 -7.514 1.00 95.12 82 TRP A O 1
ATOM 659 N N . GLY A 1 83 ? -17.499 -5.089 -6.794 1.00 95.19 83 GLY A N 1
ATOM 660 C CA . GLY A 1 83 ? -17.165 -3.972 -7.681 1.00 95.19 83 GLY A CA 1
ATOM 661 C C . GLY A 1 83 ? -15.721 -3.485 -7.526 1.00 95.19 83 GLY A C 1
ATOM 662 O O . GLY A 1 83 ? -15.018 -3.334 -8.522 1.00 95.19 83 GLY A O 1
ATOM 663 N N . LYS A 1 84 ? -15.239 -3.305 -6.286 1.00 93.38 84 LYS A N 1
ATOM 664 C CA . LYS A 1 84 ? -13.859 -2.850 -6.032 1.00 93.38 84 LYS A CA 1
ATOM 665 C C . LYS A 1 84 ? -12.832 -3.915 -6.424 1.00 93.38 84 LYS A C 1
ATOM 667 O O . LYS A 1 84 ? -11.786 -3.579 -6.970 1.00 93.38 84 LYS A O 1
ATOM 672 N N . VAL A 1 85 ? -13.146 -5.189 -6.176 1.00 94.06 85 VAL A N 1
ATOM 673 C CA . VAL A 1 85 ? -12.284 -6.325 -6.541 1.00 94.06 85 VAL A CA 1
ATOM 674 C C . VAL A 1 85 ? -12.148 -6.425 -8.058 1.00 94.06 85 VAL A C 1
ATOM 676 O O . VAL A 1 85 ? -11.033 -6.459 -8.571 1.00 94.06 85 VAL A O 1
ATOM 679 N N . LEU A 1 86 ? -13.270 -6.410 -8.782 1.00 96.88 86 LEU A N 1
ATOM 680 C CA . LEU A 1 86 ? -13.283 -6.488 -10.241 1.00 96.88 86 LEU A CA 1
ATOM 681 C C . LEU A 1 86 ? -12.601 -5.275 -10.877 1.00 96.88 86 LEU A C 1
ATOM 683 O O . LEU A 1 86 ? -11.806 -5.450 -11.793 1.00 96.88 86 LEU A O 1
ATOM 687 N N . ALA A 1 87 ? -12.841 -4.066 -10.362 1.00 96.19 87 ALA A N 1
ATOM 688 C CA . ALA A 1 87 ? -12.153 -2.865 -10.829 1.00 96.19 87 ALA A CA 1
ATOM 689 C C . ALA A 1 87 ? -10.634 -2.946 -10.603 1.00 96.19 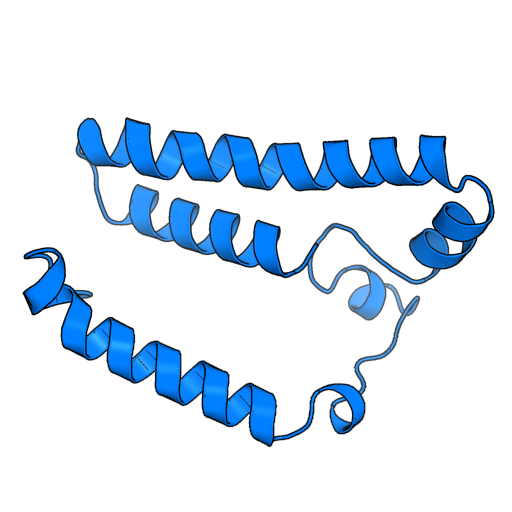87 ALA A C 1
ATOM 691 O O . ALA A 1 87 ? -9.861 -2.605 -11.495 1.00 96.19 87 ALA A O 1
ATOM 692 N N . GLY A 1 88 ? -10.199 -3.441 -9.438 1.00 94.38 88 GLY A N 1
ATOM 693 C CA . GLY A 1 88 ? -8.782 -3.643 -9.132 1.00 94.38 88 GLY A CA 1
ATOM 694 C C . GLY A 1 88 ? -8.119 -4.674 -10.048 1.00 94.38 88 GLY A C 1
ATOM 695 O O . GLY A 1 88 ? -7.041 -4.415 -10.579 1.00 94.38 88 GLY A O 1
ATOM 696 N N . LEU A 1 89 ? -8.779 -5.811 -10.285 1.00 96.50 89 LEU A N 1
ATOM 697 C CA . LEU A 1 89 ? -8.299 -6.841 -11.212 1.00 96.50 89 LEU A CA 1
ATOM 698 C C . LEU A 1 89 ? -8.239 -6.325 -12.652 1.00 96.50 89 LEU A C 1
ATOM 700 O O . LEU A 1 89 ? -7.230 -6.515 -13.326 1.00 96.50 89 LEU A O 1
ATOM 704 N N . ALA A 1 90 ? -9.284 -5.634 -13.112 1.00 97.62 90 ALA A N 1
ATOM 705 C CA . ALA A 1 90 ? -9.311 -5.035 -14.441 1.00 97.62 90 ALA A CA 1
ATOM 706 C C . ALA A 1 90 ? -8.157 -4.039 -14.620 1.00 97.62 90 ALA A C 1
ATOM 708 O O . ALA A 1 90 ? -7.422 -4.121 -15.602 1.00 97.62 90 ALA A O 1
ATOM 709 N N . LEU A 1 91 ? -7.943 -3.152 -13.641 1.00 96.12 91 LEU A N 1
ATOM 710 C CA . LEU A 1 91 ? -6.834 -2.203 -13.665 1.00 96.12 91 LEU A CA 1
ATOM 711 C C . LEU A 1 91 ? -5.476 -2.915 -13.696 1.00 96.12 91 LEU A C 1
ATOM 713 O O . LEU A 1 91 ? -4.608 -2.520 -14.469 1.00 96.12 91 LEU A O 1
ATOM 717 N N . TYR A 1 92 ? -5.299 -3.979 -12.906 1.00 93.69 92 TYR A N 1
ATOM 718 C CA . TYR A 1 92 ? -4.077 -4.783 -12.923 1.00 93.69 92 TYR A CA 1
ATOM 719 C C . TYR A 1 92 ? -3.791 -5.356 -14.316 1.00 93.69 92 TYR A C 1
ATOM 721 O O . TYR A 1 92 ? -2.696 -5.154 -14.834 1.00 93.69 92 TYR A O 1
ATOM 729 N N . PHE A 1 93 ? -4.767 -6.014 -14.950 1.00 95.38 93 PHE A N 1
ATOM 730 C CA . PHE A 1 93 ? -4.565 -6.610 -16.274 1.00 95.38 93 PHE A CA 1
ATOM 731 C C . PHE A 1 93 ? -4.307 -5.559 -17.356 1.00 95.38 93 PHE A C 1
ATOM 733 O O . PHE A 1 93 ? -3.433 -5.759 -18.198 1.00 95.38 93 PHE A O 1
ATOM 740 N N . VAL A 1 94 ? -5.010 -4.423 -17.312 1.00 95.56 94 VAL A N 1
ATOM 741 C CA . VAL A 1 94 ? -4.775 -3.302 -18.235 1.00 95.56 94 VAL A CA 1
ATOM 742 C C . VAL A 1 94 ? -3.356 -2.760 -18.076 1.00 95.56 94 VAL A C 1
ATOM 744 O O . VAL A 1 94 ? -2.643 -2.610 -19.066 1.00 95.56 94 VAL A O 1
ATOM 747 N N . LEU A 1 95 ? -2.914 -2.503 -16.842 1.00 92.81 95 LEU A N 1
ATOM 748 C CA . LEU A 1 95 ? -1.566 -1.999 -16.587 1.00 92.81 95 LEU A CA 1
ATOM 749 C C . LEU A 1 95 ? -0.494 -3.026 -16.951 1.00 92.81 95 LEU A C 1
ATOM 751 O O . LEU A 1 95 ? 0.507 -2.644 -17.544 1.00 92.81 95 LEU A O 1
ATOM 755 N N . ALA A 1 96 ? -0.704 -4.311 -16.662 1.00 90.81 96 ALA A N 1
ATOM 756 C CA . ALA A 1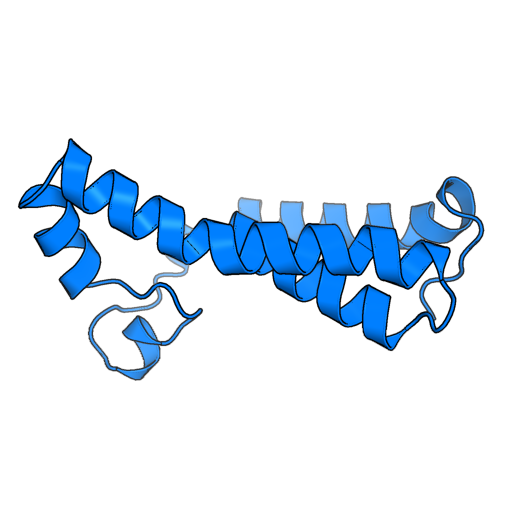 96 ? 0.219 -5.378 -17.041 1.00 90.81 96 ALA A CA 1
ATOM 757 C C . ALA A 1 96 ? 0.358 -5.495 -18.567 1.00 90.81 96 ALA A C 1
ATOM 759 O O . ALA A 1 96 ? 1.470 -5.611 -19.078 1.00 90.81 96 ALA A O 1
ATOM 760 N N . PHE A 1 97 ? -0.755 -5.398 -19.302 1.00 92.38 97 PHE A N 1
ATOM 761 C CA . PHE A 1 97 ? -0.75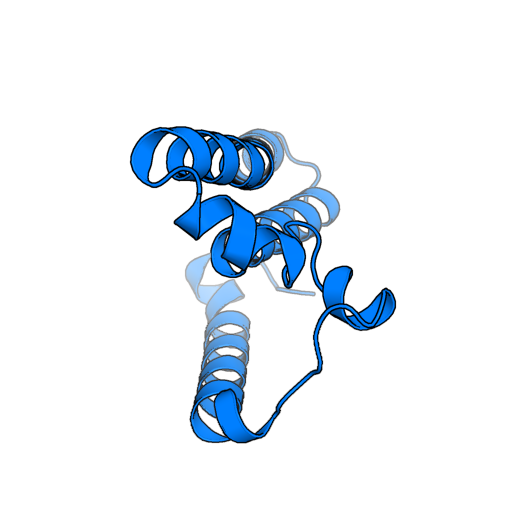3 -5.391 -20.764 1.00 92.38 97 PHE A CA 1
ATOM 762 C C . PHE A 1 97 ? -0.045 -4.156 -21.337 1.00 92.38 97 PHE A C 1
ATOM 764 O O . PHE A 1 97 ? 0.725 -4.274 -22.288 1.00 92.38 97 PHE A O 1
ATOM 771 N N . LEU A 1 98 ? -0.270 -2.976 -20.751 1.00 93.75 98 LEU A N 1
ATOM 772 C CA . LEU A 1 98 ? 0.339 -1.722 -21.201 1.00 93.75 98 LEU A CA 1
ATOM 773 C C . LEU A 1 98 ? 1.797 -1.550 -20.755 1.00 93.75 98 LEU A C 1
ATOM 775 O O . LEU A 1 98 ? 2.536 -0.791 -21.376 1.00 93.75 98 LEU A O 1
ATOM 779 N N . HIS A 1 99 ? 2.236 -2.264 -19.720 1.00 90.56 99 HIS A N 1
ATOM 780 C CA . HIS A 1 99 ? 3.575 -2.160 -19.143 1.00 90.56 99 HIS A CA 1
ATOM 781 C C . HIS A 1 99 ? 4.727 -2.209 -20.169 1.00 90.56 99 HIS A C 1
ATOM 783 O O . HIS A 1 99 ? 5.567 -1.305 -20.144 1.00 90.56 99 HIS A O 1
ATOM 789 N N . PRO A 1 100 ? 4.794 -3.180 -21.108 1.00 89.81 100 PRO A N 1
ATOM 790 C CA . PRO A 1 100 ? 5.858 -3.205 -22.112 1.00 89.81 100 PRO A CA 1
ATOM 791 C C . PRO A 1 100 ? 5.819 -2.006 -23.064 1.00 89.81 100 PRO A C 1
ATOM 793 O O . PRO A 1 100 ? 6.874 -1.565 -23.511 1.00 89.81 100 PRO A O 1
ATOM 796 N N . TYR A 1 101 ? 4.638 -1.459 -23.353 1.00 91.25 101 TYR A N 1
ATOM 797 C CA . TYR A 1 101 ? 4.482 -0.303 -24.239 1.00 91.25 101 TYR A CA 1
ATOM 798 C C . TYR A 1 101 ? 4.845 1.013 -23.547 1.00 91.25 101 TYR A C 1
ATOM 800 O O . TYR A 1 101 ? 5.392 1.909 -24.181 1.00 91.25 101 TYR A O 1
ATOM 808 N N . LEU A 1 102 ? 4.557 1.126 -22.248 1.00 87.50 102 LEU A N 1
ATOM 809 C CA . LEU A 1 102 ? 4.816 2.332 -21.459 1.00 87.50 102 LEU A CA 1
ATOM 810 C C . LEU A 1 102 ? 6.258 2.410 -20.951 1.00 87.50 102 LEU A C 1
ATOM 812 O O . LEU A 1 102 ? 6.824 3.498 -20.878 1.00 87.50 102 LEU A O 1
ATOM 816 N N . PHE A 1 103 ? 6.849 1.268 -20.592 1.00 84.25 103 PHE A N 1
ATOM 817 C CA . PHE A 1 103 ? 8.129 1.219 -19.878 1.00 84.25 103 PHE A CA 1
ATOM 818 C C . PHE A 1 103 ? 9.213 0.420 -20.609 1.00 84.25 103 PHE A C 1
ATOM 820 O O . PHE A 1 103 ? 10.318 0.271 -20.091 1.00 84.25 103 PHE A O 1
ATOM 827 N N . GLY A 1 104 ? 8.916 -0.136 -21.790 1.00 81.00 104 GLY A N 1
ATOM 828 C CA . GLY A 1 104 ? 9.873 -0.926 -22.577 1.00 81.00 104 GLY A CA 1
ATOM 829 C C . GLY A 1 104 ? 10.314 -2.232 -21.905 1.00 81.00 104 GLY A C 1
ATOM 830 O O . GLY A 1 104 ? 11.247 -2.887 -22.365 1.00 81.00 104 GLY A O 1
ATOM 831 N N . ALA A 1 105 ? 9.665 -2.615 -20.804 1.00 72.44 105 ALA A N 1
ATOM 832 C CA . ALA A 1 105 ? 10.010 -3.760 -19.976 1.00 72.44 105 ALA A CA 1
ATOM 833 C C . ALA A 1 105 ? 8.887 -4.796 -20.028 1.00 72.44 105 ALA A C 1
ATOM 835 O O . ALA A 1 105 ? 7.732 -4.488 -19.722 1.00 72.44 105 ALA A O 1
ATOM 836 N N . ARG A 1 106 ? 9.215 -6.036 -20.399 1.00 68.25 106 ARG A N 1
ATOM 837 C CA . ARG A 1 106 ? 8.248 -7.137 -20.342 1.00 68.25 106 ARG A CA 1
ATOM 838 C C . ARG A 1 106 ? 8.037 -7.543 -18.876 1.00 68.25 106 ARG A C 1
ATOM 840 O O . ARG A 1 106 ? 9.025 -7.665 -18.158 1.00 68.25 106 ARG A O 1
ATOM 847 N N . PRO A 1 107 ? 6.785 -7.706 -18.415 1.00 63.19 107 PRO A N 1
ATOM 848 C CA . PRO A 1 107 ? 6.479 -8.044 -17.024 1.00 63.19 107 PRO A CA 1
ATOM 849 C C . PRO A 1 107 ? 6.684 -9.540 -16.686 1.00 63.19 107 PRO A C 1
ATOM 851 O O . PRO A 1 107 ? 6.035 -10.046 -15.773 1.00 63.19 107 PRO A O 1
ATOM 854 N N . TYR A 1 108 ? 7.554 -10.246 -17.419 1.00 61.53 108 TYR A N 1
ATOM 855 C CA . TYR A 1 108 ? 7.905 -11.659 -17.244 1.00 61.53 108 TYR A CA 1
ATOM 856 C C . TYR A 1 108 ? 9.346 -11.918 -17.688 1.00 61.53 108 TYR A C 1
ATOM 858 O O . TYR A 1 108 ? 9.768 -11.299 -18.696 1.00 61.53 108 TYR A O 1
#

Foldseek 3Di:
DVVLVVLLVVLVVQCVVDDDPVSCCVSVVSNCCSVVVLVVVLVVCCVPPNPVSVVVPQLDDSPPCPSVVVVSYHDDQVVCDPVNVVVVVVVVVVCLVCVCVVPVDNPD

Secondary structure (DSSP, 8-state):
-HHHHHHHHHHHHHHHH--SHHHHHHHHHHHHHHHHHHHHHHHHHHHHHTHHHHHHHHH--SSTTHHHHTTSS---HHHHHHHHHHHHHHHHHHHHHHHHHHHS----

Sequence (108 aa):
HPILWGIALWAAVHLISRGDTASLIFFGGFLLLAASGTVLQDRRKDRMIGVDWQRFAVTTSNFPFAAIIQGRNQFRFDEIGWGKVLAGLALYFVLAFLHPYLFGARPY